Protein AF-A0A0D5Z681-F1 (afdb_monomer)

Mean predicted aligned error: 3.16 Å

InterPro domains:
  IPR006095 Glutamate/phenylalanine/leucine/valine/L-tryptophan dehydrogenase [PR00082] (16-38)
  IPR006095 Glutamate/phenylalanine/leucine/valine/L-tryptophan dehydrogenase [PR00082] (58-78)
  IPR006096 Glutamate/phenylalanine/leucine/valine/L-tryptophan dehydrogenase, C-terminal [PF00208] (25-80)
  IPR036291 NAD(P)-binding domain superfamily [SSF51735] (20-80)

pLDDT: mean 96.88, std 1.93, range [88.94, 98.75]

Foldseek 3Di:
DQVVVCVVVVHRDLPPDAPDDVVSVHDPCPLLVQLVVCQVVVCVVCVVVVHQLAQAEDDFDDCPSNRVSNVVSSVVSRYD

Solvent-accessible surface area (backbone atoms only — not comparable to full-atom values): 4668 Å² total; per-residue (Å²): 106,57,64,63,52,16,64,73,71,74,45,88,46,61,81,81,57,81,89,42,58,62,96,61,71,21,68,84,64,63,73,44,46,63,6,48,48,52,39,53,53,49,53,53,51,29,55,77,70,73,44,64,57,57,69,30,80,69,87,77,84,63,76,52,64,41,37,46,40,23,52,49,53,39,41,76,57,45,24,78

Secondary structure (DSSP, 8-state):
-HHHHHHHHTS--TTS-SS--GGGTPPTTTTTHHHHHHHHHHHHHHHHTT--STT--------SHHHHHHHHHHHHTT--

Nearest PDB structures (foldseek):
  4xgi-assembly1_D  TM=8.412E-01  e=1.958E-09  Burkholderia thailandensis E264
  4xgi-assembly1_C  TM=8.424E-01  e=4.242E-09  Burkholderia thailandensis E264
  8i83-assembly1_E-2  TM=9.532E-01  e=1.013E-06  Lysinibacillus composti
  3k8z-assembly1_F  TM=8.813E-01  e=1.310E-06  Bacillus subtilis
  3aoe-assembly1_E  TM=8.879E-01  e=3.229E-06  Thermus thermophilus HB27

Radius of gyration: 18.24 Å; Cα contacts (8 Å, |Δi|>4): 77; chains: 1; bounding box: 38×24×48 Å

Structure (mmCIF, N/CA/C/O backbone):
data_AF-A0A0D5Z681-F1
#
_entry.id   AF-A0A0D5Z681-F1
#
loop_
_atom_site.group_PDB
_atom_site.id
_atom_site.type_symbol
_atom_site.label_atom_id
_atom_site.label_alt_id
_atom_site.label_comp_id
_atom_site.label_asym_id
_atom_site.label_entity_id
_atom_site.label_seq_id
_atom_site.pdbx_PDB_ins_code
_atom_site.Cartn_x
_atom_site.Cartn_y
_atom_site.Cartn_z
_atom_site.occupancy
_atom_site.B_iso_or_equiv
_atom_site.auth_seq_id
_atom_site.auth_comp_id
_atom_site.auth_asym_id
_atom_site.auth_atom_id
_atom_site.pdbx_PDB_model_num
ATOM 1 N N . MET A 1 1 ? 16.627 4.935 -18.175 1.00 88.94 1 MET A N 1
ATOM 2 C CA . MET A 1 1 ? 17.143 3.671 -17.598 1.00 88.94 1 MET A CA 1
ATOM 3 C C . MET A 1 1 ? 16.768 2.469 -18.457 1.00 88.94 1 MET A C 1
ATOM 5 O O . MET A 1 1 ? 17.663 1.964 -19.110 1.00 88.94 1 MET A O 1
ATOM 9 N N . MET A 1 2 ? 15.499 2.033 -18.515 1.00 94.75 2 MET A N 1
ATOM 10 C CA . MET A 1 2 ? 15.114 0.843 -19.309 1.00 94.75 2 MET A CA 1
ATOM 11 C C . MET A 1 2 ? 15.427 0.975 -20.808 1.00 94.75 2 MET A C 1
ATOM 13 O O . MET A 1 2 ? 15.975 0.046 -21.391 1.00 94.75 2 MET A O 1
ATOM 17 N N . ASP A 1 3 ? 15.127 2.134 -21.396 1.00 95.06 3 ASP A N 1
ATOM 18 C CA . ASP A 1 3 ? 15.423 2.442 -22.801 1.00 95.06 3 ASP A CA 1
ATOM 19 C C . ASP A 1 3 ? 16.925 2.319 -23.111 1.00 95.06 3 ASP A C 1
ATOM 21 O O . ASP A 1 3 ? 17.330 1.450 -23.874 1.00 95.06 3 ASP A O 1
ATOM 25 N N . THR A 1 4 ? 17.759 3.089 -22.407 1.00 95.69 4 THR A N 1
ATOM 26 C CA . THR A 1 4 ? 19.223 3.064 -22.550 1.00 95.69 4 THR A CA 1
ATOM 27 C C . THR A 1 4 ? 19.815 1.660 -22.405 1.00 95.69 4 THR A C 1
ATOM 29 O O . THR A 1 4 ? 20.677 1.275 -23.185 1.00 95.69 4 THR A O 1
ATOM 32 N N . TYR A 1 5 ? 19.347 0.879 -21.427 1.00 96.06 5 TYR A N 1
ATOM 33 C CA . TYR A 1 5 ? 19.810 -0.497 -21.241 1.00 96.06 5 TYR A CA 1
ATOM 34 C C . TYR A 1 5 ? 19.401 -1.394 -22.417 1.00 96.06 5 TYR A C 1
ATOM 36 O O . TYR A 1 5 ? 20.230 -2.112 -22.962 1.00 96.06 5 TYR A O 1
ATOM 44 N N . SER A 1 6 ? 18.141 -1.305 -22.852 1.00 95.56 6 SER A N 1
ATOM 45 C CA . SER A 1 6 ? 17.617 -2.103 -23.969 1.00 95.56 6 SER A CA 1
ATOM 46 C C . SER A 1 6 ? 18.338 -1.802 -25.285 1.00 95.56 6 SER A C 1
ATOM 48 O O . SER A 1 6 ? 18.619 -2.714 -26.056 1.00 95.56 6 SER A O 1
ATOM 50 N N . MET A 1 7 ? 18.668 -0.530 -25.528 1.00 96.50 7 MET A N 1
ATOM 51 C CA . MET A 1 7 ? 19.435 -0.116 -26.705 1.00 96.50 7 MET A CA 1
ATOM 52 C C . MET A 1 7 ? 20.859 -0.679 -26.694 1.00 96.50 7 MET A C 1
ATOM 54 O O . MET A 1 7 ? 21.349 -1.097 -27.738 1.00 96.50 7 MET A O 1
ATOM 58 N N . ASN A 1 8 ? 21.504 -0.743 -25.525 1.00 96.56 8 ASN A N 1
ATOM 59 C CA . ASN A 1 8 ? 22.850 -1.305 -25.394 1.00 96.56 8 ASN A CA 1
ATOM 60 C C . ASN A 1 8 ? 22.874 -2.837 -25.532 1.00 96.56 8 ASN A C 1
ATOM 62 O O . ASN A 1 8 ? 23.831 -3.381 -26.071 1.00 96.56 8 ASN A O 1
ATOM 66 N N . GLU A 1 9 ? 21.833 -3.528 -25.062 1.00 94.81 9 GLU A N 1
ATOM 67 C CA . GLU A 1 9 ? 21.688 -4.988 -25.186 1.00 94.81 9 GLU A CA 1
ATOM 68 C C . GLU A 1 9 ? 21.225 -5.436 -26.586 1.00 94.81 9 GLU A C 1
ATOM 70 O O . GLU A 1 9 ? 21.326 -6.611 -26.927 1.00 94.81 9 GLU A O 1
ATOM 75 N N . GLY A 1 10 ? 20.675 -4.529 -27.402 1.00 95.31 10 GLY A N 1
ATOM 76 C CA . GLY A 1 10 ? 20.094 -4.865 -28.709 1.00 95.31 10 GLY A CA 1
ATOM 77 C C . GLY A 1 10 ? 18.750 -5.606 -28.632 1.00 95.31 10 GLY A C 1
ATOM 78 O O . GLY A 1 10 ? 18.267 -6.115 -29.642 1.00 95.31 10 GLY A O 1
ATOM 79 N N . ALA A 1 11 ? 18.126 -5.659 -27.452 1.00 94.94 11 ALA A N 1
ATOM 80 C C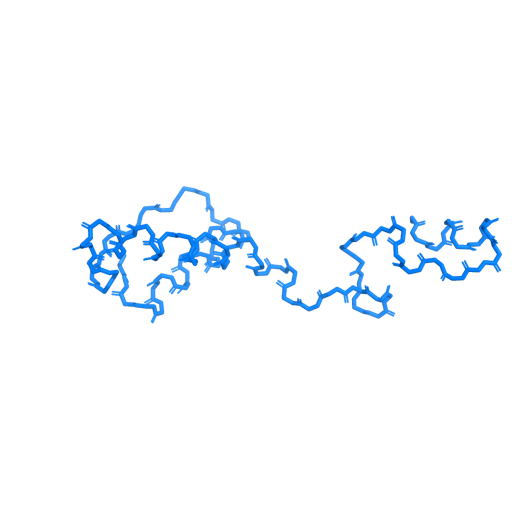A . ALA A 1 11 ? 16.828 -6.286 -27.221 1.00 94.94 11 ALA A CA 1
ATOM 81 C C . ALA A 1 11 ? 16.029 -5.539 -26.141 1.00 94.94 11 ALA A C 1
ATOM 83 O O . ALA A 1 11 ? 16.583 -4.982 -25.194 1.00 94.94 11 ALA A O 1
ATOM 84 N N . THR A 1 12 ? 14.696 -5.538 -26.249 1.00 94.38 12 THR A N 1
ATOM 85 C CA . THR A 1 12 ? 13.823 -4.872 -25.270 1.00 94.38 12 THR A CA 1
ATOM 86 C C . THR A 1 12 ? 13.814 -5.612 -23.929 1.00 94.38 12 THR A C 1
ATOM 88 O O . THR A 1 12 ? 13.114 -6.609 -23.754 1.00 94.38 12 THR A O 1
ATOM 91 N N . ALA A 1 13 ? 14.529 -5.080 -22.939 1.00 93.75 13 ALA A N 1
ATOM 92 C CA . ALA A 1 13 ? 14.666 -5.676 -21.613 1.00 93.75 13 ALA A CA 1
ATOM 93 C C . ALA A 1 13 ? 13.660 -5.076 -20.614 1.00 93.75 13 ALA A C 1
ATOM 95 O O . ALA A 1 13 ? 14.003 -4.298 -19.722 1.00 93.75 13 ALA A O 1
ATOM 96 N N . THR A 1 14 ? 12.379 -5.434 -20.735 1.00 91.88 14 THR A N 1
ATOM 97 C CA . THR A 1 14 ? 11.309 -4.880 -19.876 1.00 91.88 14 THR A CA 1
ATOM 98 C C . THR A 1 14 ? 11.480 -5.203 -18.388 1.00 91.88 14 THR A C 1
ATOM 100 O O . THR A 1 14 ? 10.998 -4.447 -17.544 1.00 91.88 14 THR A O 1
ATOM 103 N N . GLY A 1 15 ? 12.180 -6.285 -18.039 1.00 93.75 15 GLY A N 1
ATOM 104 C CA . GLY A 1 15 ? 12.382 -6.738 -16.659 1.00 93.75 15 GLY A CA 1
ATOM 105 C C . GLY A 1 15 ? 13.525 -6.064 -15.894 1.00 93.75 15 GLY A C 1
ATOM 106 O O . GLY A 1 15 ? 13.595 -6.221 -14.680 1.00 93.75 15 GLY A O 1
ATOM 107 N N . VAL A 1 16 ? 14.398 -5.297 -16.558 1.00 96.38 16 VAL A N 1
ATOM 108 C CA . VAL A 1 16 ? 15.653 -4.809 -15.947 1.00 96.3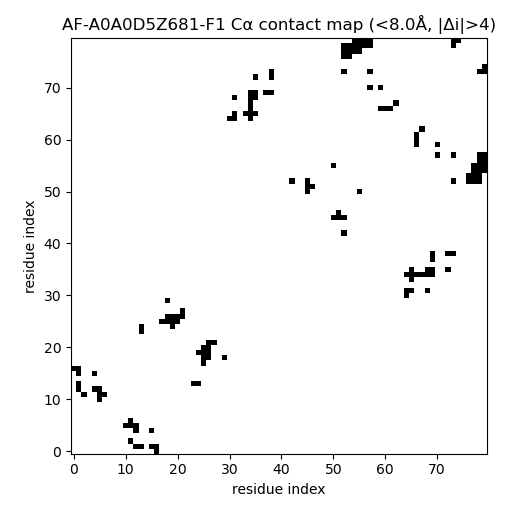8 16 VAL A CA 1
ATOM 109 C C . VAL A 1 16 ? 15.439 -3.805 -14.805 1.00 96.38 16 VAL A C 1
ATOM 111 O O . VAL A 1 16 ? 16.239 -3.722 -13.879 1.00 96.38 16 VAL A O 1
ATOM 114 N N . VAL A 1 17 ? 14.337 -3.048 -14.839 1.00 96.38 17 VAL A N 1
ATOM 115 C CA . VAL A 1 17 ? 13.959 -2.090 -13.786 1.00 96.38 17 VAL A CA 1
ATOM 116 C C . VAL A 1 17 ? 12.462 -2.140 -13.493 1.00 96.38 17 VAL A C 1
ATOM 118 O O . VAL A 1 17 ? 11.637 -2.424 -14.367 1.00 96.38 17 VAL 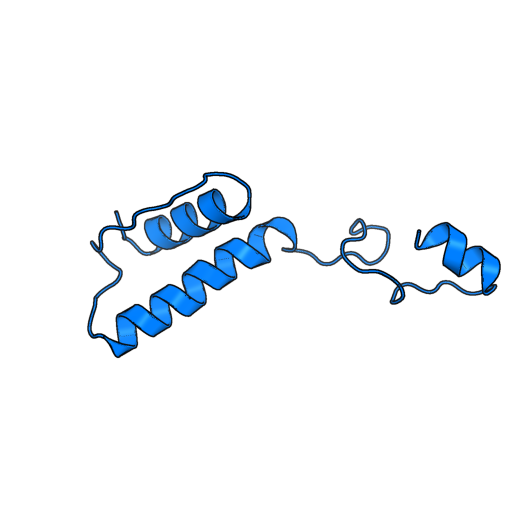A O 1
ATOM 121 N N . THR A 1 18 ? 12.077 -1.806 -12.262 1.00 95.44 18 THR A N 1
ATOM 122 C CA . THR A 1 18 ? 10.672 -1.711 -11.831 1.00 95.44 18 THR A CA 1
ATOM 123 C C . THR A 1 18 ? 10.235 -0.252 -11.663 1.00 95.44 18 THR A C 1
ATOM 125 O O . THR A 1 18 ? 11.038 0.668 -11.781 1.00 95.44 18 THR A O 1
ATOM 128 N N . GLY A 1 19 ? 8.936 -0.015 -11.445 1.00 93.44 19 GLY A N 1
ATOM 129 C CA . GLY A 1 19 ? 8.396 1.350 -11.319 1.00 93.44 19 GLY A CA 1
ATOM 130 C C . GLY A 1 19 ? 8.293 2.122 -12.639 1.00 93.44 19 GLY A C 1
ATOM 131 O O . GLY A 1 19 ? 8.165 3.341 -12.627 1.00 93.44 19 GLY A O 1
ATOM 132 N N . LYS A 1 20 ? 8.343 1.416 -13.773 1.00 96.19 20 LYS A N 1
ATOM 133 C CA . LYS A 1 20 ? 8.174 1.988 -15.113 1.00 96.19 20 LYS A CA 1
ATOM 134 C C . LYS A 1 20 ? 6.749 2.541 -15.307 1.00 96.19 20 LYS A C 1
ATOM 136 O O . LYS A 1 20 ? 5.828 2.064 -14.638 1.00 96.19 20 LYS A O 1
ATOM 141 N N . PRO A 1 21 ? 6.536 3.481 -16.247 1.00 94.31 21 PRO A N 1
ATOM 142 C CA . PRO A 1 21 ? 5.199 3.817 -16.734 1.00 94.31 21 PRO A CA 1
ATOM 143 C C . PRO A 1 21 ? 4.466 2.577 -17.259 1.00 94.31 21 PRO A C 1
ATOM 145 O O . PRO A 1 21 ? 5.100 1.668 -17.795 1.00 94.31 21 PRO A O 1
ATOM 148 N N . ILE A 1 22 ? 3.133 2.554 -17.168 1.00 95.62 22 ILE A N 1
ATOM 149 C CA . ILE A 1 22 ? 2.313 1.424 -17.649 1.00 95.62 22 ILE A CA 1
ATOM 150 C C . ILE A 1 22 ? 2.589 1.118 -19.127 1.00 95.62 22 ILE A C 1
ATOM 152 O O . ILE A 1 22 ? 2.802 -0.039 -19.475 1.00 95.62 22 ILE A O 1
ATOM 156 N N . ALA A 1 23 ? 2.711 2.156 -19.962 1.00 94.38 23 ALA A N 1
ATOM 157 C CA . ALA A 1 23 ? 3.030 2.028 -21.386 1.00 94.38 23 ALA A CA 1
ATOM 158 C C . ALA A 1 23 ? 4.369 1.314 -21.674 1.00 94.38 23 ALA A C 1
ATOM 160 O O . ALA A 1 23 ? 4.583 0.851 -22.786 1.00 94.38 23 ALA A O 1
ATOM 161 N N . LEU A 1 24 ? 5.260 1.207 -20.682 1.00 93.44 24 LEU A N 1
ATOM 162 C CA . LEU A 1 24 ? 6.574 0.565 -20.789 1.00 93.44 24 LEU A CA 1
ATOM 163 C C . LEU A 1 24 ? 6.680 -0.699 -19.916 1.00 93.44 24 LEU A C 1
ATOM 165 O O . LEU A 1 24 ? 7.766 -1.055 -19.458 1.00 93.44 24 LEU A O 1
ATOM 169 N N . GLY A 1 25 ? 5.560 -1.365 -19.62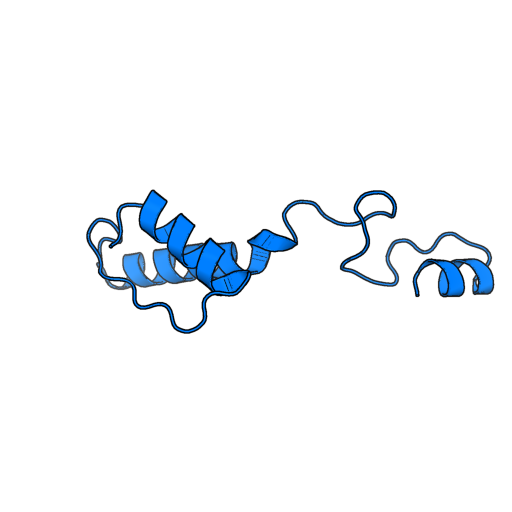1 1.00 93.69 25 GLY A N 1
ATOM 170 C CA . GLY A 1 25 ? 5.541 -2.569 -18.778 1.00 93.69 25 GLY A CA 1
ATOM 171 C C . GLY A 1 25 ? 5.637 -2.266 -17.278 1.00 93.69 25 GLY A C 1
ATOM 172 O O . GLY A 1 25 ? 6.244 -3.018 -16.509 1.00 93.69 25 GLY A O 1
ATOM 173 N N . GLY A 1 26 ? 5.110 -1.117 -16.859 1.00 95.31 26 GLY A N 1
ATOM 174 C CA . GLY A 1 26 ? 4.833 -0.803 -15.460 1.00 95.31 26 GLY A CA 1
ATOM 175 C C . GLY A 1 26 ? 3.653 -1.602 -14.908 1.00 95.31 26 GLY A C 1
ATOM 176 O O . GLY A 1 26 ? 2.806 -2.068 -15.663 1.00 95.31 26 GLY A O 1
ATOM 177 N N . SER A 1 27 ? 3.570 -1.725 -13.582 1.00 97.06 27 SER A N 1
ATOM 178 C CA . SER A 1 27 ? 2.463 -2.429 -12.922 1.00 97.06 27 SER A CA 1
ATOM 179 C C . SER A 1 27 ? 1.382 -1.464 -12.432 1.00 97.06 27 SER A C 1
ATOM 181 O O . SER A 1 27 ? 1.692 -0.414 -11.858 1.00 97.06 27 SER A O 1
ATOM 183 N N . LEU A 1 28 ? 0.114 -1.837 -12.626 1.00 96.62 28 LEU A N 1
ATOM 184 C CA . LEU A 1 28 ? -1.037 -1.145 -12.043 1.00 96.62 28 LEU A CA 1
ATOM 185 C C . LEU A 1 28 ? -1.036 -1.280 -10.513 1.00 96.62 28 LEU A C 1
ATOM 187 O O . LEU A 1 28 ? -0.458 -2.205 -9.946 1.00 96.62 28 LEU A O 1
ATOM 191 N N . GLY A 1 29 ? -1.667 -0.330 -9.821 1.00 94.81 29 GLY A N 1
ATOM 192 C CA . GLY A 1 29 ? -1.750 -0.334 -8.355 1.00 94.81 29 GLY A CA 1
ATOM 193 C C . GLY A 1 29 ? -0.430 -0.027 -7.633 1.00 94.81 29 GLY A C 1
ATOM 194 O O . GLY A 1 29 ? -0.380 -0.045 -6.404 1.00 94.81 29 GLY A O 1
ATOM 195 N N . ARG A 1 30 ? 0.653 0.277 -8.368 1.00 96.56 30 ARG A N 1
ATOM 196 C CA . ARG A 1 30 ? 1.981 0.585 -7.805 1.00 96.56 30 ARG A CA 1
ATOM 197 C C . ARG A 1 30 ? 1.939 1.718 -6.781 1.00 96.56 30 ARG A C 1
ATOM 199 O O . ARG A 1 30 ? 2.670 1.654 -5.795 1.00 96.56 30 ARG A O 1
ATOM 206 N N . ARG A 1 31 ? 1.114 2.742 -7.020 1.00 94.94 31 ARG A N 1
ATOM 207 C CA . ARG A 1 31 ? 0.995 3.919 -6.149 1.00 94.94 31 ARG A CA 1
ATOM 208 C C . ARG A 1 31 ? 0.370 3.551 -4.801 1.00 94.94 31 ARG A C 1
ATOM 210 O O . ARG A 1 31 ? 0.811 4.040 -3.768 1.00 94.94 31 ARG A O 1
ATOM 217 N N . GLU A 1 32 ? -0.631 2.679 -4.818 1.00 97.00 32 GLU A N 1
ATOM 218 C CA . GLU A 1 32 ? -1.407 2.267 -3.650 1.00 97.00 32 GLU A CA 1
ATOM 219 C C . GLU A 1 32 ? -0.773 1.099 -2.884 1.00 97.00 32 GLU A C 1
ATOM 221 O O . GLU A 1 32 ? -1.084 0.902 -1.709 1.00 97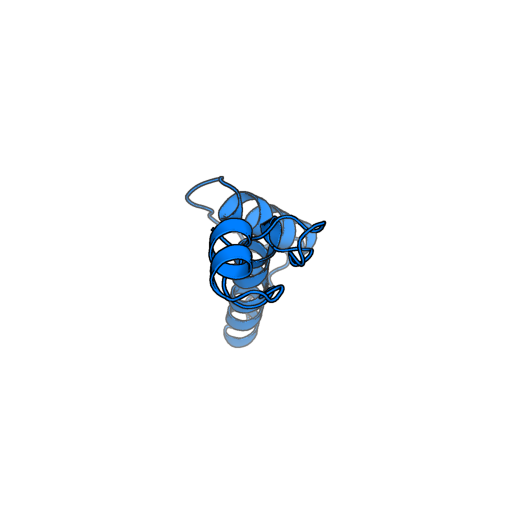.00 32 GLU A O 1
ATOM 226 N N . ALA A 1 33 ? 0.110 0.329 -3.529 1.00 98.00 33 ALA A N 1
ATOM 227 C CA . ALA A 1 33 ? 0.609 -0.954 -3.037 1.00 98.00 33 ALA A CA 1
ATOM 228 C C . ALA A 1 33 ? 1.106 -0.912 -1.584 1.00 98.00 33 ALA A C 1
ATOM 230 O O . ALA A 1 33 ? 0.679 -1.724 -0.767 1.00 98.00 33 ALA A O 1
ATOM 231 N N . THR A 1 34 ? 1.962 0.053 -1.235 1.00 98.38 34 THR A N 1
ATOM 232 C CA . THR A 1 34 ? 2.544 0.123 0.114 1.00 98.38 34 THR A CA 1
ATOM 233 C C . THR A 1 34 ? 1.497 0.466 1.175 1.00 98.38 34 THR A C 1
ATOM 235 O O . THR A 1 34 ? 1.455 -0.182 2.216 1.00 98.38 34 THR A O 1
ATOM 238 N N . GLY A 1 35 ? 0.611 1.435 0.913 1.00 98.50 35 GLY A N 1
ATOM 239 C CA . GLY A 1 35 ? -0.460 1.793 1.852 1.00 98.50 35 GLY A CA 1
ATOM 240 C C . GLY A 1 35 ? -1.472 0.659 2.039 1.00 98.50 35 GLY A C 1
ATOM 241 O O . GLY A 1 35 ? -1.895 0.378 3.158 1.00 98.50 35 GLY A O 1
ATOM 242 N N . ARG A 1 36 ? -1.794 -0.067 0.960 1.00 98.56 36 ARG A N 1
ATOM 243 C CA . ARG A 1 36 ? -2.614 -1.284 1.034 1.00 98.56 36 ARG A CA 1
ATOM 244 C C . ARG A 1 36 ? -1.928 -2.395 1.827 1.00 98.56 36 ARG A C 1
ATOM 246 O O . ARG A 1 36 ? -2.603 -3.077 2.588 1.00 98.56 36 ARG A O 1
ATOM 253 N N . GLY A 1 37 ? -0.612 -2.551 1.697 1.00 98.69 37 GLY A N 1
ATOM 254 C CA . GLY A 1 37 ? 0.164 -3.490 2.509 1.00 98.69 37 GLY A CA 1
ATOM 255 C C . GLY A 1 37 ? 0.042 -3.208 4.009 1.00 98.69 37 GLY A C 1
ATOM 256 O O . GLY A 1 37 ? -0.217 -4.131 4.777 1.00 98.69 37 GLY A O 1
ATOM 257 N N . VAL A 1 38 ? 0.133 -1.934 4.416 1.00 98.75 38 VAL A N 1
ATOM 258 C CA . VAL A 1 38 ? -0.079 -1.514 5.816 1.00 98.75 38 VAL A CA 1
ATOM 259 C C . VAL A 1 38 ? -1.472 -1.914 6.303 1.00 98.75 38 VAL A C 1
ATOM 261 O O . VAL A 1 38 ? -1.600 -2.490 7.380 1.00 98.75 38 VAL A O 1
ATOM 264 N N . PHE A 1 39 ? -2.508 -1.665 5.499 1.00 98.69 39 PHE A N 1
ATOM 265 C CA . PHE A 1 39 ? -3.874 -2.064 5.835 1.00 98.69 39 PHE A CA 1
ATOM 266 C C . PHE A 1 39 ? -4.026 -3.584 5.994 1.00 98.69 39 PHE A C 1
ATOM 268 O O . PHE A 1 39 ? -4.604 -4.038 6.980 1.00 98.69 39 PHE A O 1
ATOM 275 N N . VAL A 1 40 ? -3.491 -4.373 5.055 1.00 98.69 40 VAL A N 1
ATOM 276 C CA . VAL A 1 40 ? -3.584 -5.843 5.081 1.00 98.69 40 VAL A CA 1
ATOM 277 C C . VAL A 1 40 ? -2.904 -6.406 6.328 1.00 98.69 40 VAL A C 1
ATOM 279 O O . VAL A 1 40 ? -3.537 -7.128 7.094 1.00 98.69 40 VAL A O 1
ATOM 282 N N . VAL A 1 41 ? -1.644 -6.034 6.570 1.00 98.69 41 VAL A N 1
ATOM 283 C CA . VAL A 1 41 ? -0.881 -6.544 7.719 1.00 98.69 41 VAL A CA 1
ATOM 284 C C . VAL A 1 41 ? -1.472 -6.046 9.038 1.00 98.69 41 VAL A C 1
ATOM 286 O O . VAL A 1 41 ? -1.612 -6.825 9.976 1.00 98.69 41 VAL A O 1
ATOM 289 N N . GLY A 1 42 ? -1.868 -4.773 9.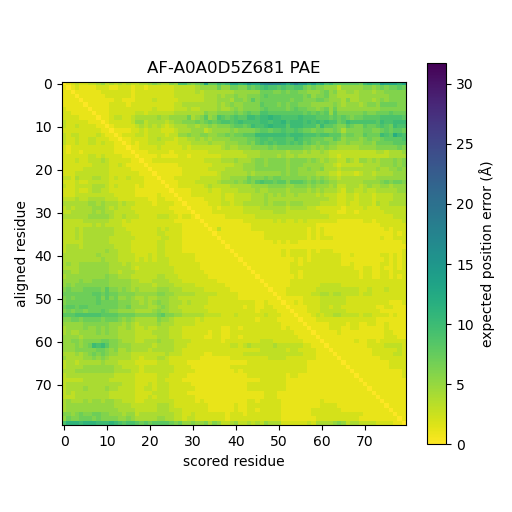114 1.00 98.38 42 GLY A N 1
ATOM 290 C CA . GLY A 1 42 ? -2.486 -4.213 10.315 1.00 98.38 42 GLY A CA 1
ATOM 291 C C . GLY A 1 42 ? -3.832 -4.861 10.651 1.00 98.38 42 GLY A C 1
ATOM 292 O O . GLY A 1 42 ? -4.102 -5.122 11.819 1.00 98.38 42 GLY A O 1
ATOM 293 N N . SER A 1 43 ? -4.644 -5.191 9.642 1.00 98.19 43 SER A N 1
ATOM 294 C CA . SER A 1 43 ? -5.921 -5.890 9.840 1.00 98.19 43 SER A CA 1
ATOM 295 C C . SER A 1 43 ? -5.729 -7.335 10.311 1.00 98.19 43 SER A C 1
ATOM 297 O O . SER A 1 43 ? -6.466 -7.791 11.183 1.00 98.19 43 SER A O 1
ATOM 299 N N . GLU A 1 44 ? -4.731 -8.053 9.780 1.00 98.56 44 GLU A N 1
ATOM 300 C CA . GLU A 1 44 ? -4.361 -9.386 10.285 1.00 98.56 44 GLU A CA 1
ATOM 301 C C . GLU A 1 44 ? -3.840 -9.329 11.726 1.00 98.56 44 GLU A C 1
ATOM 303 O O . GLU A 1 44 ? -4.234 -10.135 12.567 1.00 98.56 44 GLU A O 1
ATOM 308 N N . ALA A 1 45 ? -2.992 -8.349 12.045 1.00 98.56 45 ALA A N 1
ATOM 309 C CA . ALA A 1 45 ? -2.495 -8.166 13.405 1.00 98.56 45 ALA A CA 1
ATOM 310 C C . ALA A 1 45 ? -3.636 -7.863 14.390 1.00 98.56 45 ALA A C 1
ATOM 312 O O . ALA A 1 45 ? -3.694 -8.467 15.459 1.00 98.56 45 ALA A O 1
ATOM 313 N N . ALA A 1 46 ? -4.572 -6.984 14.016 1.00 98.12 46 ALA A N 1
ATOM 314 C CA . ALA A 1 46 ? -5.750 -6.671 14.822 1.00 98.12 46 ALA A CA 1
ATOM 315 C C . ALA A 1 46 ? -6.596 -7.925 15.098 1.00 98.12 46 ALA A C 1
ATOM 317 O O . ALA A 1 46 ? -6.932 -8.197 16.249 1.00 98.12 46 ALA A O 1
ATOM 318 N N . ARG A 1 47 ? -6.842 -8.747 14.069 1.00 97.69 47 ARG A N 1
ATOM 319 C CA . ARG A 1 47 ? -7.549 -10.032 14.188 1.00 97.69 47 ARG A CA 1
ATOM 320 C C . ARG A 1 47 ? -6.885 -10.967 15.194 1.00 97.69 47 ARG A C 1
ATOM 322 O O . ARG A 1 47 ? -7.563 -11.494 16.069 1.00 97.69 47 ARG A O 1
ATOM 329 N N . ASN A 1 48 ? -5.568 -11.137 15.092 1.00 98.50 48 ASN A N 1
ATOM 330 C CA . ASN A 1 48 ? -4.801 -12.011 15.982 1.00 98.50 48 ASN A CA 1
ATOM 331 C C . ASN A 1 48 ? -4.802 -11.521 17.438 1.00 98.50 48 ASN A C 1
ATOM 333 O O . ASN A 1 48 ? -4.667 -12.326 18.355 1.00 98.50 48 ASN A O 1
ATOM 337 N N . LEU A 1 49 ? -4.976 -10.215 17.653 1.00 98.06 49 LEU A N 1
ATOM 338 C CA . LEU A 1 49 ? -5.075 -9.592 18.974 1.00 98.06 49 LEU A CA 1
ATOM 339 C C . LEU A 1 49 ? -6.520 -9.478 19.490 1.00 98.06 49 LEU A C 1
ATOM 341 O O . LEU A 1 49 ? -6.729 -8.947 20.579 1.00 98.06 49 LEU A O 1
ATOM 345 N N . GLY A 1 50 ? -7.518 -9.941 18.730 1.00 97.62 50 GLY A N 1
ATOM 346 C CA . GLY A 1 50 ? -8.932 -9.802 19.091 1.00 97.62 50 GLY A CA 1
ATOM 347 C C . GLY A 1 50 ? -9.451 -8.358 19.044 1.00 97.62 50 GLY A C 1
ATOM 348 O O . GLY A 1 50 ? -10.430 -8.036 19.711 1.00 97.62 50 GLY A O 1
ATOM 349 N N . ILE A 1 51 ? -8.797 -7.481 18.279 1.00 97.81 51 ILE A N 1
ATOM 350 C CA . ILE A 1 51 ? -9.196 -6.085 18.081 1.00 97.81 51 ILE A CA 1
ATOM 351 C C . ILE A 1 51 ? -10.072 -6.003 16.827 1.00 97.81 51 ILE A C 1
ATOM 353 O O . ILE A 1 51 ? -9.618 -6.320 15.727 1.00 97.81 51 ILE A O 1
ATOM 357 N N . ASP A 1 52 ? -11.316 -5.542 16.975 1.00 97.19 52 ASP A N 1
ATOM 358 C CA . ASP A 1 52 ? -12.163 -5.218 15.824 1.00 97.19 52 ASP A CA 1
ATOM 359 C C . ASP A 1 52 ? -11.663 -3.925 15.166 1.00 97.19 52 ASP A C 1
ATOM 361 O O . ASP A 1 52 ? -11.568 -2.881 15.812 1.00 97.19 52 ASP A O 1
ATOM 365 N N . VAL A 1 53 ? -11.332 -3.993 13.874 1.00 97.69 53 VAL A N 1
ATOM 366 C CA . VAL A 1 53 ? -10.930 -2.823 13.079 1.00 97.69 53 VAL A CA 1
ATOM 367 C C . VAL A 1 53 ? -12.081 -1.820 12.984 1.00 97.69 53 VAL A C 1
ATOM 369 O O . VAL A 1 53 ? -11.849 -0.609 12.962 1.00 97.69 53 VAL A O 1
ATOM 372 N N . LYS A 1 54 ? -13.332 -2.293 12.975 1.00 98.00 54 LYS A N 1
ATOM 373 C CA . LYS A 1 54 ? -14.500 -1.420 12.938 1.00 98.00 54 LYS A CA 1
ATOM 374 C C . LYS A 1 54 ? -14.604 -0.638 14.248 1.00 98.00 54 LYS A C 1
ATOM 376 O O . LYS A 1 54 ? -14.767 -1.192 15.327 1.00 98.00 54 LYS A O 1
ATOM 381 N N . GLY A 1 55 ? -14.535 0.684 14.149 1.00 96.25 55 GLY A N 1
ATOM 382 C CA . GLY A 1 55 ? -14.537 1.590 15.296 1.00 96.25 55 GLY A CA 1
ATOM 383 C C . GLY A 1 55 ? -13.189 1.724 16.010 1.00 96.25 55 GLY A C 1
ATOM 384 O O . GLY A 1 55 ? -13.096 2.545 16.927 1.00 96.25 55 GLY A O 1
ATOM 385 N N . ALA A 1 56 ? -12.148 0.992 15.592 1.00 98.00 56 ALA A N 1
ATOM 386 C CA . ALA A 1 56 ? -10.794 1.182 16.104 1.00 98.00 56 ALA A CA 1
ATOM 387 C C . ALA A 1 56 ? -10.274 2.584 15.768 1.00 98.00 56 ALA A C 1
ATOM 389 O O . ALA A 1 56 ? -10.617 3.146 14.732 1.00 98.00 56 ALA A O 1
ATOM 390 N N . ARG A 1 57 ? -9.420 3.133 16.638 1.00 98.19 57 ARG A N 1
ATOM 391 C CA . ARG A 1 57 ? -8.739 4.410 16.392 1.00 98.19 57 ARG A CA 1
ATOM 392 C C . ARG A 1 57 ? -7.404 4.157 15.707 1.00 98.19 57 ARG A C 1
ATOM 394 O O . ARG A 1 57 ? -6.585 3.417 16.252 1.00 98.19 57 ARG A O 1
ATOM 401 N N . ILE A 1 58 ? -7.168 4.795 14.568 1.00 98.06 58 ILE A N 1
ATOM 402 C CA . ILE A 1 58 ? -5.934 4.664 13.793 1.00 98.06 58 ILE A CA 1
ATOM 403 C C . ILE A 1 58 ? -5.166 5.982 13.834 1.00 98.06 58 ILE A C 1
ATOM 405 O O . ILE A 1 58 ? -5.656 7.029 13.423 1.00 98.06 58 ILE A O 1
ATOM 409 N N . VAL A 1 59 ? -3.923 5.933 14.310 1.00 98.19 59 VAL A N 1
ATOM 410 C CA . VAL A 1 59 ? -3.018 7.087 14.287 1.00 98.19 59 VAL A CA 1
ATOM 411 C C . VAL A 1 59 ? -2.080 6.939 13.098 1.00 98.19 59 VAL A C 1
ATOM 413 O O . VAL A 1 59 ? -1.335 5.966 13.006 1.00 98.19 59 VAL A O 1
ATOM 416 N N . VAL A 1 60 ? -2.103 7.913 12.189 1.00 98.25 60 VAL A N 1
ATOM 417 C CA . VAL A 1 60 ? -1.249 7.929 10.995 1.00 98.25 60 VAL A CA 1
ATOM 418 C C . VAL A 1 60 ? -0.240 9.062 11.113 1.00 98.25 60 VAL A C 1
ATOM 420 O O . VAL A 1 60 ? -0.613 10.231 11.182 1.00 98.25 60 VAL A O 1
ATOM 423 N N . GLN A 1 61 ? 1.047 8.720 11.110 1.00 98.25 61 GLN A N 1
ATOM 424 C CA . GLN A 1 61 ? 2.139 9.688 11.063 1.00 98.25 61 GLN A CA 1
ATOM 425 C C . GLN A 1 61 ? 2.718 9.726 9.643 1.00 98.25 61 GLN A C 1
ATOM 427 O O . GLN A 1 61 ? 3.158 8.712 9.108 1.00 98.25 61 GLN A O 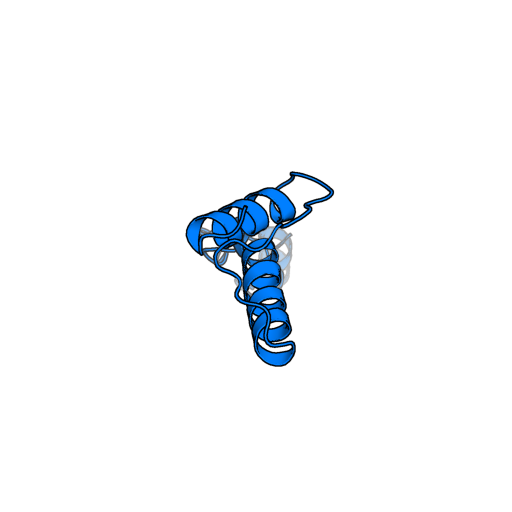1
ATOM 432 N N . GLY A 1 62 ? 2.670 10.910 9.022 1.00 97.69 62 GLY A N 1
ATOM 433 C CA . GLY A 1 62 ? 3.011 11.116 7.612 1.00 97.69 62 GLY A CA 1
ATOM 434 C C . GLY A 1 62 ? 1.838 10.836 6.664 1.00 97.69 62 GLY A C 1
ATOM 435 O O . GLY A 1 62 ? 1.278 9.746 6.644 1.00 97.69 62 GLY A O 1
ATOM 436 N N . PHE A 1 63 ? 1.482 11.819 5.830 1.00 98.00 63 PHE A N 1
ATOM 437 C CA . PHE A 1 63 ? 0.287 11.771 4.969 1.00 98.00 63 PHE A CA 1
ATOM 438 C C . PHE A 1 63 ? 0.608 11.851 3.466 1.00 98.00 63 PHE A C 1
ATOM 440 O O . PHE A 1 63 ? -0.121 12.444 2.676 1.00 98.00 63 PHE A O 1
ATOM 447 N N . GLY A 1 64 ? 1.731 11.251 3.062 1.00 97.44 64 GLY A N 1
ATOM 448 C CA . GLY A 1 64 ? 2.084 11.063 1.650 1.00 97.44 64 GLY A CA 1
ATOM 449 C C . GLY A 1 64 ? 1.340 9.883 1.009 1.00 97.44 64 GLY A C 1
ATOM 450 O O . GLY A 1 64 ? 0.328 9.409 1.527 1.00 97.44 64 GLY A O 1
ATOM 451 N N . ASN A 1 65 ? 1.876 9.349 -0.095 1.00 97.31 65 ASN A N 1
ATOM 452 C CA . ASN A 1 65 ? 1.267 8.231 -0.838 1.00 97.31 65 ASN A CA 1
ATOM 453 C C . ASN A 1 65 ? 0.900 7.028 0.049 1.00 97.31 65 ASN A C 1
ATOM 455 O O .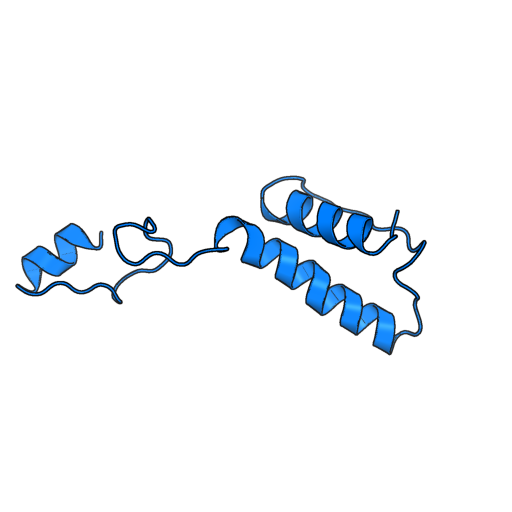 ASN A 1 65 ? -0.164 6.443 -0.119 1.00 97.31 65 ASN A O 1
ATOM 459 N N . VAL A 1 66 ? 1.762 6.665 1.003 1.00 98.56 66 VAL A N 1
ATOM 460 C CA . VAL A 1 66 ? 1.542 5.497 1.870 1.00 98.56 66 VAL A CA 1
ATOM 461 C C . VAL A 1 66 ? 0.466 5.779 2.915 1.00 98.56 66 VAL A C 1
ATOM 463 O O . VAL A 1 66 ? -0.541 5.076 2.958 1.00 98.56 66 VAL A O 1
ATOM 466 N N . GLY A 1 67 ? 0.672 6.815 3.734 1.00 98.44 67 GLY A N 1
ATOM 467 C CA . GLY A 1 67 ? -0.208 7.133 4.857 1.00 98.44 67 GLY A CA 1
ATOM 468 C C . GLY A 1 67 ? -1.628 7.476 4.421 1.00 98.44 67 GLY A C 1
ATOM 469 O O . GLY A 1 67 ? -2.574 6.975 5.015 1.00 98.4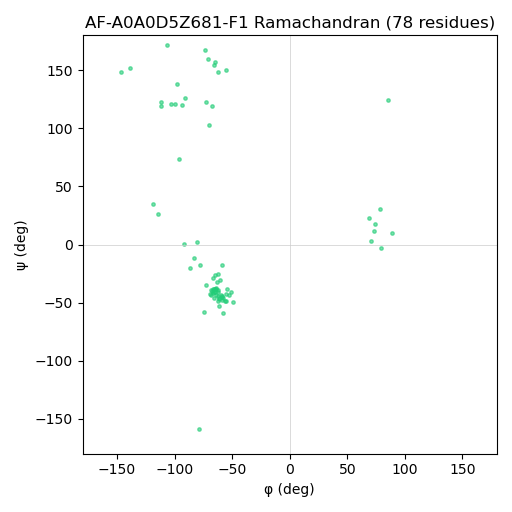4 67 GLY A O 1
ATOM 470 N N . SER A 1 68 ? -1.791 8.239 3.335 1.00 98.31 68 SER A N 1
ATOM 471 C CA . SER A 1 68 ? -3.120 8.588 2.809 1.00 98.31 68 SER A CA 1
ATOM 472 C C . SER A 1 68 ? -3.902 7.368 2.307 1.00 98.31 68 SER A C 1
ATOM 474 O O . SER A 1 68 ? -5.093 7.243 2.585 1.00 98.31 68 SER A O 1
ATOM 476 N N . VAL A 1 69 ? -3.245 6.430 1.613 1.00 98.69 69 VAL A N 1
ATOM 477 C CA . VAL A 1 69 ? -3.887 5.191 1.143 1.00 98.69 69 VAL A CA 1
ATOM 478 C C . VAL A 1 69 ? -4.223 4.269 2.314 1.00 98.69 69 VAL A C 1
ATOM 480 O O . VAL A 1 69 ? -5.320 3.720 2.345 1.00 98.69 69 VAL A O 1
ATOM 483 N N . ALA A 1 70 ? -3.316 4.118 3.283 1.00 98.69 70 ALA A N 1
ATOM 484 C CA . ALA A 1 70 ? -3.574 3.319 4.479 1.00 98.69 70 ALA A CA 1
ATOM 485 C C . ALA A 1 70 ? -4.744 3.895 5.295 1.00 98.69 70 ALA A C 1
ATOM 487 O O . ALA A 1 70 ? -5.677 3.162 5.613 1.00 98.69 70 ALA A O 1
ATOM 488 N N . ALA A 1 71 ? -4.730 5.207 5.560 1.00 98.62 71 ALA A N 1
ATOM 489 C CA . ALA A 1 71 ? -5.796 5.913 6.269 1.00 98.62 71 ALA A CA 1
ATOM 490 C C . ALA A 1 71 ? -7.152 5.700 5.593 1.00 98.62 71 ALA A C 1
ATOM 492 O O . ALA A 1 71 ? -8.110 5.307 6.252 1.00 98.62 71 ALA A O 1
ATOM 493 N N . LYS A 1 72 ? -7.211 5.880 4.265 1.00 98.56 72 LYS A N 1
ATOM 494 C CA . LYS A 1 72 ? -8.431 5.653 3.489 1.00 98.56 72 LYS A CA 1
ATOM 495 C C . LYS A 1 72 ? -8.940 4.218 3.638 1.00 98.56 72 LYS A C 1
ATOM 497 O O . LYS A 1 72 ? -10.115 4.019 3.895 1.00 98.56 72 LYS A O 1
ATOM 502 N N . LEU A 1 73 ? -8.073 3.215 3.497 1.00 98.62 73 LEU A N 1
ATOM 503 C CA . LEU A 1 73 ? -8.496 1.811 3.565 1.00 98.62 73 LEU A CA 1
ATOM 504 C C . LEU A 1 73 ? -8.983 1.409 4.962 1.00 98.62 73 LEU A C 1
ATOM 506 O O . LEU A 1 73 ? -9.961 0.677 5.076 1.00 98.62 73 LEU A O 1
ATOM 510 N N . PHE A 1 74 ? -8.340 1.905 6.021 1.00 98.69 74 PHE A N 1
ATOM 511 C CA . PHE A 1 74 ? -8.828 1.699 7.384 1.00 98.69 74 PHE A CA 1
ATOM 512 C C . PHE A 1 74 ? -10.169 2.404 7.628 1.00 98.69 74 PHE A C 1
ATOM 514 O O . PHE A 1 74 ? -11.063 1.807 8.225 1.00 98.69 74 PHE A O 1
ATOM 521 N N . GLN A 1 75 ? -10.339 3.628 7.123 1.00 98.62 75 GLN A N 1
ATOM 522 C CA . GLN A 1 75 ? -11.614 4.344 7.176 1.00 98.62 75 GLN A CA 1
ATOM 523 C C . GLN A 1 75 ? -12.721 3.590 6.417 1.00 98.62 75 GLN A C 1
ATOM 525 O O . GLN A 1 75 ? -13.811 3.411 6.956 1.00 98.62 75 GLN A O 1
ATOM 530 N N . ASP A 1 76 ? -12.439 3.100 5.204 1.00 98.56 76 ASP A N 1
ATOM 531 C CA . ASP A 1 76 ? -13.366 2.300 4.388 1.00 98.56 76 ASP A CA 1
ATOM 532 C C . ASP A 1 76 ? -13.770 0.996 5.114 1.00 98.56 76 ASP A C 1
ATOM 534 O O . ASP A 1 76 ? -14.891 0.513 4.959 1.00 98.56 76 ASP A O 1
ATOM 538 N N . ALA A 1 77 ? -12.885 0.446 5.956 1.00 98.25 77 ALA A N 1
ATOM 539 C CA . ALA A 1 77 ? -13.158 -0.699 6.831 1.00 98.25 77 ALA A CA 1
ATOM 540 C C . ALA A 1 77 ? -13.901 -0.334 8.137 1.00 98.25 77 ALA A C 1
ATOM 542 O O . ALA A 1 77 ? -14.170 -1.203 8.967 1.00 98.25 77 ALA A O 1
ATOM 543 N N . GLY A 1 78 ? -14.258 0.938 8.327 1.00 98.00 78 GLY A N 1
ATOM 544 C CA . GLY A 1 78 ? -15.035 1.426 9.463 1.00 98.00 78 GLY A CA 1
ATOM 545 C C . GLY A 1 78 ? -14.211 1.848 10.680 1.00 98.00 78 GLY A C 1
ATOM 546 O O . GLY A 1 78 ? -14.800 2.083 11.737 1.00 98.00 78 GLY A O 1
ATOM 547 N N . ALA A 1 79 ? -12.886 1.941 10.565 1.00 98.25 79 ALA A N 1
ATOM 548 C CA . ALA A 1 79 ? -12.039 2.537 11.596 1.00 98.25 79 ALA A CA 1
ATOM 549 C C . ALA A 1 79 ? -12.175 4.076 11.616 1.00 98.25 79 ALA A C 1
ATOM 551 O O . ALA A 1 79 ? -12.750 4.675 10.703 1.00 98.25 79 ALA A O 1
ATOM 552 N N . LYS A 1 80 ? -11.665 4.716 12.672 1.00 94.81 80 LYS A N 1
ATOM 553 C CA . LYS A 1 80 ? -11.706 6.167 12.904 1.00 94.81 80 LYS A CA 1
ATOM 554 C C . LYS A 1 80 ? -10.317 6.770 13.035 1.00 94.81 80 LYS A C 1
ATOM 556 O O . LYS A 1 80 ? -9.458 6.134 13.686 1.00 94.81 80 LYS A O 1
#

Sequence (80 aa):
MMDTYSMNEGATATGVVTGKPIALGGSLGRREATGRGVFVVGSEAARNLGIDVKGARIVVQGFGNVGSVAAKLFQDAGAK

Organism: Ralstonia solanacearum (NCBI:txid305)